Protein AF-A0A947T0S6-F1 (afdb_monomer_lite)

Structure (mmCIF, N/CA/C/O backbone):
data_AF-A0A947T0S6-F1
#
_entry.id   AF-A0A947T0S6-F1
#
loop_
_atom_site.group_PDB
_atom_site.id
_atom_site.type_symbol
_atom_site.label_atom_id
_atom_site.label_alt_id
_atom_site.label_comp_id
_atom_site.label_asym_id
_atom_site.label_entity_id
_atom_site.label_seq_id
_atom_site.pdbx_PDB_ins_code
_atom_site.Cartn_x
_atom_site.Cartn_y
_atom_site.Cartn_z
_atom_site.occupancy
_atom_site.B_iso_or_equiv
_atom_site.auth_seq_id
_atom_site.auth_comp_id
_atom_site.auth_asym_id
_atom_site.auth_atom_id
_atom_site.pdbx_PDB_model_num
ATOM 1 N N . MET A 1 1 ? -12.188 -9.177 9.835 1.00 79.56 1 MET A N 1
ATOM 2 C CA . MET A 1 1 ? -10.791 -9.510 10.180 1.00 79.56 1 MET A CA 1
ATOM 3 C C . MET A 1 1 ? -10.116 -10.414 9.158 1.00 79.56 1 MET A C 1
ATOM 5 O O . MET A 1 1 ? -9.140 -9.950 8.593 1.00 79.56 1 MET A O 1
ATOM 9 N N . ALA A 1 2 ? -10.630 -11.613 8.839 1.00 81.81 2 ALA A N 1
ATOM 10 C CA . ALA A 1 2 ? -10.005 -12.510 7.844 1.00 81.81 2 ALA A CA 1
ATOM 11 C C . ALA A 1 2 ? -9.640 -11.810 6.515 1.00 81.81 2 ALA A C 1
ATOM 13 O O . ALA A 1 2 ? -8.471 -11.749 6.166 1.00 81.81 2 ALA A O 1
ATOM 14 N N . GLY A 1 3 ? -10.596 -11.125 5.874 1.00 88.81 3 GLY A N 1
ATOM 15 C CA . GLY A 1 3 ? -10.319 -10.416 4.616 1.00 88.81 3 GLY A CA 1
ATOM 16 C C . GLY A 1 3 ? -9.342 -9.233 4.715 1.00 88.81 3 GLY A C 1
ATOM 17 O O . GLY A 1 3 ? -8.779 -8.840 3.703 1.00 88.81 3 GLY A O 1
ATOM 18 N N . LEU A 1 4 ? -9.123 -8.662 5.907 1.00 88.75 4 LEU A N 1
ATOM 19 C CA . LEU A 1 4 ? -8.122 -7.603 6.098 1.00 88.75 4 LEU A CA 1
ATOM 20 C C . LEU A 1 4 ? -6.714 -8.206 6.133 1.00 88.75 4 LEU A C 1
ATOM 22 O O . LEU A 1 4 ? -5.811 -7.683 5.493 1.00 88.75 4 LEU A O 1
ATOM 26 N N . ARG A 1 5 ? -6.565 -9.339 6.832 1.00 90.44 5 ARG A N 1
ATOM 27 C CA . ARG A 1 5 ? -5.320 -10.110 6.889 1.00 90.44 5 ARG A CA 1
ATOM 28 C C . ARG A 1 5 ? -4.927 -10.631 5.507 1.00 90.44 5 ARG A C 1
ATOM 30 O O . ARG A 1 5 ? -3.779 -10.447 5.111 1.00 90.44 5 ARG A O 1
ATOM 37 N N . ASP A 1 6 ? -5.880 -11.198 4.769 1.00 93.19 6 ASP A N 1
ATOM 38 C CA . ASP A 1 6 ? -5.643 -11.694 3.408 1.00 93.19 6 ASP A CA 1
ATOM 39 C C . ASP A 1 6 ? -5.162 -10.557 2.492 1.00 93.19 6 ASP A C 1
ATOM 41 O O . ASP A 1 6 ? -4.100 -10.660 1.889 1.00 93.19 6 ASP A O 1
ATOM 45 N N . ALA A 1 7 ? -5.850 -9.408 2.496 1.00 90.81 7 ALA A N 1
ATOM 46 C CA . ALA A 1 7 ? -5.456 -8.262 1.676 1.00 90.81 7 ALA A CA 1
ATOM 47 C C . ALA A 1 7 ? -4.070 -7.691 2.036 1.00 90.81 7 ALA A C 1
ATOM 49 O O . ALA A 1 7 ? -3.332 -7.259 1.152 1.00 90.81 7 ALA A O 1
ATOM 50 N N . THR A 1 8 ? -3.690 -7.683 3.320 1.00 90.38 8 THR A N 1
ATOM 51 C CA . THR A 1 8 ? -2.333 -7.267 3.720 1.00 90.38 8 THR A CA 1
ATOM 52 C C . THR A 1 8 ? -1.257 -8.259 3.284 1.00 90.38 8 THR A C 1
ATOM 54 O O . THR A 1 8 ? -0.151 -7.838 2.947 1.00 90.38 8 THR A O 1
ATOM 57 N N . ALA A 1 9 ? -1.574 -9.557 3.259 1.00 91.81 9 ALA A N 1
ATOM 58 C CA . ALA A 1 9 ? -0.662 -10.591 2.781 1.00 91.81 9 ALA A CA 1
ATOM 59 C C . ALA A 1 9 ? -0.494 -10.530 1.255 1.00 91.81 9 ALA A C 1
ATOM 61 O O . ALA A 1 9 ? 0.634 -10.593 0.769 1.00 91.81 9 ALA A O 1
ATOM 62 N N . ASP A 1 10 ? -1.588 -10.326 0.516 1.00 92.75 10 ASP A N 1
ATOM 63 C CA . ASP A 1 10 ? -1.565 -10.153 -0.940 1.00 92.75 10 ASP A CA 1
ATOM 64 C C . ASP A 1 10 ? -0.721 -8.931 -1.341 1.00 92.75 10 ASP A C 1
ATOM 66 O O . ASP A 1 10 ? 0.133 -9.024 -2.222 1.00 92.75 10 ASP A O 1
ATOM 70 N N . LEU A 1 11 ? -0.869 -7.804 -0.629 1.00 91.94 11 LEU A N 1
ATOM 71 C CA . LEU A 1 11 ? -0.026 -6.623 -0.841 1.00 91.94 11 LEU A CA 1
ATOM 72 C C . LEU A 1 11 ? 1.463 -6.922 -0.607 1.00 91.94 11 LEU A C 1
ATOM 74 O O . LEU A 1 11 ? 2.302 -6.483 -1.393 1.00 91.94 11 LEU A O 1
ATOM 78 N N . ALA A 1 12 ? 1.802 -7.649 0.462 1.00 91.50 12 ALA A N 1
ATOM 79 C CA . ALA A 1 12 ? 3.188 -8.021 0.741 1.00 91.50 12 ALA A CA 1
ATOM 80 C C . ALA A 1 12 ? 3.775 -8.881 -0.391 1.00 91.50 12 ALA A C 1
ATOM 82 O O . ALA A 1 12 ? 4.850 -8.566 -0.897 1.00 91.50 12 ALA A O 1
ATOM 83 N N . ALA A 1 13 ? 3.030 -9.889 -0.853 1.00 93.31 13 ALA A N 1
ATOM 84 C CA . ALA A 1 13 ? 3.445 -10.737 -1.968 1.00 93.31 13 ALA A CA 1
ATOM 85 C C . ALA A 1 13 ? 3.652 -9.934 -3.264 1.00 93.31 13 ALA A C 1
ATOM 87 O O . ALA A 1 13 ? 4.639 -10.135 -3.968 1.00 93.31 13 ALA A O 1
ATOM 88 N N . SER A 1 14 ? 2.773 -8.978 -3.564 1.00 92.19 14 SER A N 1
ATOM 89 C CA . SER A 1 14 ? 2.907 -8.137 -4.758 1.00 92.19 14 SER A CA 1
ATOM 90 C C . SER A 1 14 ? 4.072 -7.143 -4.686 1.00 92.19 14 SER A C 1
ATOM 92 O O . SER A 1 14 ? 4.661 -6.817 -5.720 1.00 92.19 14 SER A O 1
ATOM 94 N N . LEU A 1 15 ? 4.441 -6.670 -3.489 1.00 90.56 15 LEU A N 1
ATOM 95 C CA . LEU A 1 15 ? 5.654 -5.867 -3.291 1.00 90.56 15 LEU A CA 1
ATOM 96 C C . LEU A 1 15 ? 6.922 -6.692 -3.541 1.00 90.56 15 LEU A C 1
ATOM 98 O O . LEU A 1 15 ? 7.843 -6.173 -4.177 1.00 90.56 15 LEU A O 1
ATOM 102 N N . ASP A 1 16 ? 6.949 -7.948 -3.091 1.00 91.75 16 ASP A N 1
ATOM 103 C CA . ASP A 1 16 ? 8.059 -8.882 -3.317 1.00 91.75 16 ASP A CA 1
ATOM 104 C C . ASP A 1 16 ? 8.180 -9.271 -4.798 1.00 91.75 16 ASP A C 1
ATOM 106 O O . ASP A 1 16 ? 9.268 -9.181 -5.371 1.00 91.75 16 ASP A O 1
ATOM 110 N N . ASP A 1 17 ? 7.061 -9.606 -5.448 1.00 91.00 17 ASP A N 1
ATOM 111 C CA . ASP A 1 17 ? 7.002 -9.907 -6.884 1.00 91.00 17 ASP A CA 1
ATOM 112 C C . ASP A 1 17 ? 7.534 -8.737 -7.729 1.00 91.00 17 ASP A C 1
ATOM 114 O O . ASP A 1 17 ? 8.267 -8.932 -8.703 1.00 91.00 17 ASP A O 1
ATOM 118 N N . LEU A 1 18 ? 7.158 -7.500 -7.377 1.00 88.50 18 LEU A N 1
ATOM 119 C CA . LEU A 1 18 ? 7.655 -6.312 -8.067 1.00 88.50 18 LEU A CA 1
ATOM 120 C C . LEU A 1 18 ? 9.152 -6.097 -7.801 1.00 88.50 18 LEU A C 1
ATOM 122 O O . LEU A 1 18 ? 9.889 -5.771 -8.731 1.00 88.50 18 LEU A O 1
ATOM 126 N N . ALA A 1 19 ? 9.624 -6.316 -6.573 1.00 89.19 19 ALA A N 1
ATOM 127 C CA . ALA A 1 19 ? 11.044 -6.219 -6.245 1.00 89.19 19 ALA A CA 1
ATOM 128 C C . ALA A 1 19 ? 11.885 -7.241 -7.031 1.00 89.19 19 ALA A C 1
ATOM 130 O O . ALA A 1 19 ? 12.944 -6.897 -7.557 1.00 89.19 19 ALA A O 1
ATOM 131 N N . GLU A 1 20 ? 11.412 -8.482 -7.161 1.00 90.44 20 GLU A N 1
ATOM 132 C CA . GLU A 1 20 ? 12.056 -9.499 -7.998 1.00 90.44 20 GLU A CA 1
ATOM 133 C C . GLU A 1 20 ? 12.070 -9.082 -9.473 1.00 90.44 20 GLU A C 1
ATOM 135 O O . GLU A 1 20 ? 13.117 -9.141 -10.123 1.00 90.44 20 GLU A O 1
ATOM 140 N N . ALA A 1 21 ? 10.944 -8.581 -9.991 1.00 88.88 21 ALA A N 1
ATOM 141 C CA . ALA A 1 21 ? 10.860 -8.105 -11.367 1.00 88.88 21 ALA A CA 1
ATOM 142 C C . ALA A 1 21 ? 11.863 -6.969 -11.638 1.00 88.88 21 ALA A C 1
ATOM 144 O O . ALA A 1 21 ? 12.563 -7.010 -12.651 1.00 88.88 21 ALA A O 1
ATOM 145 N N . VAL A 1 22 ? 11.988 -6.005 -10.718 1.00 88.00 22 VAL A N 1
ATOM 146 C CA . VAL A 1 22 ? 12.967 -4.907 -10.801 1.00 88.00 22 VAL A CA 1
ATOM 147 C C . VAL A 1 22 ? 14.399 -5.441 -10.840 1.00 88.00 22 VAL A C 1
ATOM 149 O O . VAL A 1 22 ? 15.153 -5.052 -11.727 1.00 88.00 22 VAL A O 1
ATOM 152 N N . ARG A 1 23 ? 14.767 -6.371 -9.948 1.00 87.94 23 ARG A N 1
ATOM 153 C CA . ARG A 1 23 ? 16.120 -6.963 -9.914 1.00 87.94 23 ARG A CA 1
ATOM 154 C C . ARG A 1 23 ? 16.437 -7.822 -11.139 1.00 87.94 23 ARG A C 1
ATOM 156 O O . ARG A 1 23 ? 17.595 -7.962 -11.519 1.00 87.94 23 ARG A O 1
ATOM 163 N N . SER A 1 24 ? 15.418 -8.414 -11.758 1.00 85.62 24 SER A N 1
ATOM 164 C CA . SER A 1 24 ? 15.575 -9.213 -12.979 1.00 85.62 24 SER A CA 1
ATOM 165 C C . SER A 1 24 ? 15.725 -8.367 -14.251 1.00 85.62 24 SER A C 1
ATOM 167 O O . SER A 1 24 ? 16.151 -8.882 -15.287 1.00 85.62 24 SER A O 1
ATOM 169 N N . ALA A 1 25 ? 15.375 -7.078 -14.194 1.00 83.88 25 ALA A N 1
ATOM 170 C CA . ALA A 1 25 ? 15.396 -6.196 -15.350 1.00 83.88 25 ALA A CA 1
ATOM 171 C C . ALA A 1 25 ? 16.827 -5.747 -15.681 1.00 83.88 25 ALA A C 1
ATOM 173 O O . ALA A 1 25 ? 17.535 -5.180 -14.853 1.00 83.88 25 ALA A O 1
ATOM 174 N N . SER A 1 26 ? 17.251 -5.939 -16.932 1.00 74.50 26 SER A N 1
ATOM 175 C CA . SER A 1 26 ? 18.562 -5.469 -17.404 1.00 74.50 26 SER A CA 1
ATOM 176 C C . SER A 1 26 ? 18.589 -3.971 -17.728 1.00 74.50 26 SER A C 1
ATOM 178 O O . SER A 1 26 ? 19.651 -3.352 -17.756 1.00 74.50 26 SER A O 1
ATOM 180 N N . SER A 1 27 ? 17.426 -3.390 -18.019 1.00 72.44 27 SER A N 1
ATOM 181 C CA . SER A 1 27 ? 17.233 -1.973 -18.320 1.00 72.44 27 SER A CA 1
ATOM 182 C C . SER A 1 27 ? 15.762 -1.614 -18.166 1.00 72.44 27 SER A C 1
ATOM 184 O O . SER A 1 27 ? 14.901 -2.476 -18.305 1.00 72.44 27 SER A O 1
ATOM 186 N N . PHE A 1 28 ? 15.481 -0.330 -17.980 1.00 72.88 28 PHE A N 1
ATOM 187 C CA . PHE A 1 28 ? 14.157 0.222 -18.234 1.00 72.88 28 PHE A CA 1
ATOM 188 C C . PHE A 1 28 ? 14.281 1.114 -19.467 1.00 72.88 28 PHE A C 1
ATOM 190 O O . PHE A 1 28 ? 15.187 1.947 -19.533 1.00 72.88 28 PHE A O 1
ATOM 197 N N . GLY A 1 29 ? 13.438 0.896 -20.480 1.00 64.19 29 GLY A N 1
ATOM 198 C CA . GLY A 1 29 ? 13.361 1.799 -21.632 1.00 64.19 29 GLY A CA 1
ATOM 199 C C . GLY A 1 29 ? 12.910 3.214 -21.234 1.00 64.19 29 GLY A C 1
ATOM 200 O O . GLY A 1 29 ? 12.668 3.500 -20.065 1.00 64.19 29 GLY A O 1
ATOM 201 N N . GLU A 1 30 ? 12.720 4.108 -22.213 1.00 63.91 30 GLU A N 1
ATOM 202 C CA . GLU A 1 30 ? 12.198 5.469 -21.953 1.00 63.91 30 GLU A CA 1
ATOM 203 C C . GLU A 1 30 ? 10.831 5.476 -21.248 1.00 63.91 30 GLU A C 1
ATOM 205 O O . GLU A 1 30 ? 10.469 6.461 -20.605 1.00 63.91 30 GLU A O 1
ATOM 210 N N . LEU A 1 31 ? 10.076 4.378 -21.363 1.00 61.28 31 LEU A N 1
ATOM 211 C CA . LEU A 1 31 ? 8.806 4.163 -20.689 1.00 61.28 31 LEU A CA 1
ATOM 212 C C . LEU A 1 31 ? 8.825 2.809 -19.992 1.00 61.28 31 LEU A C 1
ATOM 214 O O . LEU A 1 31 ? 9.004 1.772 -20.629 1.00 61.28 31 LEU A O 1
ATOM 218 N N . TRP A 1 32 ? 8.544 2.813 -18.694 1.00 66.12 32 TRP A N 1
ATOM 219 C CA . TRP A 1 32 ? 8.522 1.602 -17.880 1.00 66.12 32 TRP A CA 1
ATOM 220 C C . TRP A 1 32 ? 7.485 0.570 -18.346 1.00 66.12 32 TRP A C 1
ATOM 222 O O . TRP A 1 32 ? 7.690 -0.633 -18.225 1.00 66.12 32 TRP A O 1
ATOM 232 N N . ALA A 1 33 ? 6.409 1.051 -18.977 1.00 57.94 33 ALA A N 1
ATOM 233 C CA . ALA A 1 33 ? 5.376 0.236 -19.613 1.00 57.94 33 ALA A CA 1
ATOM 234 C C . ALA A 1 33 ? 5.890 -0.645 -20.771 1.00 57.94 33 ALA A C 1
ATOM 236 O O . ALA A 1 33 ? 5.174 -1.547 -21.201 1.00 57.94 33 ALA A O 1
ATOM 237 N N . ALA A 1 34 ? 7.099 -0.396 -21.289 1.00 57.38 34 ALA A N 1
ATOM 238 C CA . ALA A 1 34 ? 7.721 -1.244 -22.305 1.00 57.38 34 ALA A CA 1
ATOM 239 C C . ALA A 1 34 ? 8.291 -2.551 -21.720 1.00 57.38 34 ALA A C 1
ATOM 241 O O . ALA A 1 34 ? 8.414 -3.536 -22.447 1.00 57.38 34 ALA A O 1
ATOM 242 N N . GLU A 1 35 ? 8.573 -2.589 -20.412 1.00 71.38 35 GLU A N 1
ATOM 243 C CA . GLU A 1 35 ? 9.056 -3.778 -19.703 1.00 71.38 35 GLU A CA 1
ATOM 244 C C . GLU A 1 35 ? 7.865 -4.534 -19.108 1.00 71.38 35 GLU A C 1
ATOM 246 O O . GLU A 1 35 ? 7.538 -4.407 -17.925 1.00 71.38 35 GLU A O 1
ATOM 251 N N . ALA A 1 36 ? 7.184 -5.307 -19.961 1.00 72.62 36 ALA A N 1
ATOM 252 C CA . ALA A 1 36 ? 5.925 -5.972 -19.626 1.00 72.62 36 ALA A CA 1
ATOM 253 C C . ALA A 1 36 ? 5.925 -6.714 -18.268 1.00 72.62 36 ALA A C 1
ATOM 255 O O . ALA A 1 36 ? 4.944 -6.558 -17.540 1.00 72.62 36 ALA A O 1
ATOM 256 N N . PRO A 1 37 ? 6.984 -7.453 -17.862 1.00 79.19 37 PRO A N 1
ATOM 257 C CA . PRO A 1 37 ? 6.992 -8.121 -16.562 1.00 79.19 37 PRO A CA 1
ATOM 258 C C . PRO A 1 37 ? 6.928 -7.147 -15.381 1.00 79.19 37 PRO A C 1
ATOM 260 O O . PRO A 1 37 ? 6.220 -7.408 -14.418 1.00 79.19 37 PRO A O 1
ATOM 263 N N . VAL A 1 38 ? 7.626 -6.013 -15.447 1.00 82.56 38 VAL A N 1
ATOM 264 C CA . VAL A 1 38 ? 7.708 -5.059 -14.330 1.00 82.56 38 VAL A CA 1
ATOM 265 C C . VAL A 1 38 ? 6.446 -4.208 -14.256 1.00 82.56 38 VAL A C 1
ATOM 267 O O . VAL A 1 38 ? 5.895 -4.005 -13.175 1.00 82.56 38 VAL A O 1
ATOM 270 N N . ALA A 1 39 ? 5.938 -3.772 -15.411 1.00 82.06 39 ALA A N 1
ATOM 271 C CA . ALA A 1 39 ? 4.693 -3.018 -15.495 1.00 82.06 39 ALA A CA 1
ATOM 272 C C . ALA A 1 39 ? 3.486 -3.826 -14.982 1.00 82.06 39 ALA A C 1
ATOM 274 O O . ALA A 1 39 ? 2.645 -3.280 -14.270 1.00 82.06 39 ALA A O 1
ATOM 275 N N . ASP A 1 40 ? 3.417 -5.124 -15.295 1.00 86.75 40 ASP A N 1
ATOM 276 C CA . ASP A 1 40 ? 2.355 -6.010 -14.807 1.00 86.75 40 ASP A CA 1
ATOM 277 C C . ASP A 1 40 ? 2.398 -6.170 -13.278 1.00 86.75 40 ASP A C 1
ATOM 279 O O . ASP A 1 40 ? 1.382 -5.980 -12.604 1.00 86.75 40 ASP A O 1
ATOM 283 N N . ARG A 1 41 ? 3.585 -6.417 -12.698 1.00 90.75 41 ARG A N 1
ATOM 284 C CA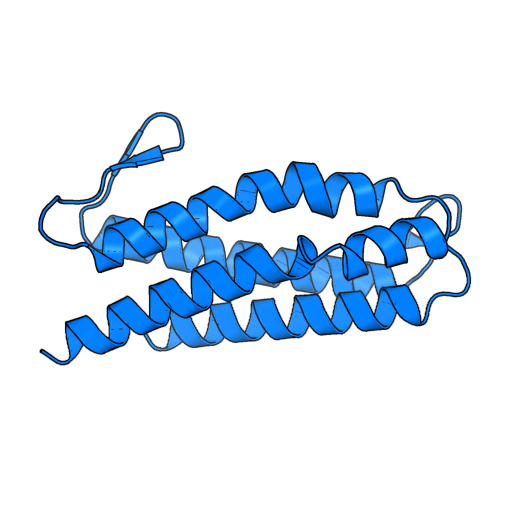 . ARG A 1 41 ? 3.731 -6.516 -11.232 1.00 90.75 41 ARG A CA 1
ATOM 285 C C . ARG A 1 41 ? 3.413 -5.208 -10.523 1.00 90.75 41 ARG A C 1
ATOM 287 O O . ARG A 1 41 ? 2.774 -5.223 -9.474 1.00 90.75 41 ARG A O 1
ATOM 294 N N . LEU A 1 42 ? 3.787 -4.077 -11.113 1.00 87.88 42 LEU A N 1
ATOM 295 C CA . LEU A 1 42 ? 3.440 -2.761 -10.592 1.00 87.88 42 LEU A CA 1
ATOM 296 C C . LEU A 1 42 ? 1.929 -2.527 -10.571 1.00 87.88 42 LEU A C 1
ATOM 298 O O . LEU A 1 42 ? 1.400 -2.093 -9.548 1.00 87.88 42 LEU A O 1
ATOM 302 N N . LEU A 1 43 ? 1.229 -2.833 -11.665 1.00 87.62 43 LEU A N 1
ATOM 303 C CA . LEU A 1 43 ? -0.227 -2.698 -11.729 1.00 87.62 43 LEU A CA 1
ATOM 304 C C . LEU A 1 43 ? -0.922 -3.616 -10.722 1.00 87.62 43 LEU A C 1
ATOM 306 O O . LEU A 1 43 ? -1.873 -3.189 -10.064 1.00 87.62 43 LEU A O 1
ATOM 310 N N . ARG A 1 44 ? -0.430 -4.849 -10.562 1.00 91.31 44 ARG A N 1
ATOM 311 C CA . ARG A 1 44 ? -0.935 -5.780 -9.550 1.00 91.31 44 ARG A CA 1
ATOM 312 C C . ARG A 1 44 ? -0.749 -5.229 -8.135 1.00 91.31 44 ARG A C 1
ATOM 314 O O . ARG A 1 44 ? -1.728 -5.124 -7.406 1.00 91.31 44 ARG A O 1
ATOM 321 N N . MET A 1 45 ? 0.456 -4.785 -7.780 1.00 91.81 45 MET A N 1
ATOM 322 C CA . MET A 1 45 ? 0.727 -4.181 -6.471 1.00 91.81 45 MET A CA 1
ATOM 323 C C . MET A 1 45 ? -0.160 -2.958 -6.206 1.00 91.81 45 MET A C 1
ATOM 325 O O . MET A 1 45 ? -0.718 -2.830 -5.118 1.00 91.81 45 MET A O 1
ATOM 329 N N . GLN A 1 46 ? -0.365 -2.086 -7.201 1.00 90.19 46 GLN A N 1
ATOM 330 C CA . GLN A 1 46 ? -1.271 -0.941 -7.064 1.00 90.19 46 GLN A CA 1
ATOM 331 C C . GLN A 1 46 ? -2.727 -1.364 -6.827 1.00 90.19 46 GLN A C 1
ATOM 333 O O . GLN A 1 46 ? -3.426 -0.730 -6.031 1.00 90.19 46 GLN A O 1
ATOM 338 N N . ALA A 1 47 ? -3.189 -2.423 -7.498 1.00 91.62 47 ALA A N 1
ATOM 339 C CA . ALA A 1 47 ? -4.526 -2.968 -7.295 1.00 91.62 47 ALA A CA 1
ATOM 340 C C . ALA A 1 47 ? -4.697 -3.533 -5.875 1.00 91.62 47 ALA A C 1
ATOM 342 O O . ALA A 1 47 ? -5.700 -3.229 -5.224 1.00 91.62 47 ALA A O 1
ATOM 343 N N . ASP A 1 48 ? -3.707 -4.272 -5.374 1.00 92.94 48 ASP A N 1
ATOM 344 C CA . ASP A 1 48 ? -3.734 -4.849 -4.026 1.00 92.94 48 ASP A CA 1
ATOM 345 C C . ASP A 1 48 ? -3.656 -3.764 -2.950 1.00 92.94 48 ASP A C 1
ATOM 347 O O . ASP A 1 48 ? -4.424 -3.789 -1.987 1.00 92.94 48 ASP A O 1
ATOM 351 N N . LEU A 1 49 ? -2.814 -2.745 -3.151 1.00 91.06 49 LEU A N 1
ATOM 352 C CA . LEU A 1 49 ? -2.723 -1.587 -2.263 1.00 91.06 49 LEU A CA 1
ATOM 353 C C . LEU A 1 49 ? -4.066 -0.858 -2.174 1.00 91.06 49 LEU A C 1
ATOM 355 O O . LEU A 1 49 ? -4.556 -0.584 -1.080 1.00 91.06 49 LEU A O 1
ATOM 359 N N . PHE A 1 50 ? -4.696 -0.585 -3.319 1.00 90.00 50 PHE A N 1
ATOM 360 C CA . PHE A 1 50 ? -6.015 0.039 -3.354 1.00 90.00 50 PHE A CA 1
ATOM 361 C C . PHE A 1 50 ? -7.077 -0.841 -2.678 1.00 90.00 50 PHE A C 1
ATOM 363 O O . PHE A 1 50 ? -7.892 -0.339 -1.899 1.00 90.00 50 PHE A O 1
ATOM 370 N N . GLY A 1 51 ? -7.061 -2.151 -2.936 1.00 90.94 51 GLY A N 1
ATOM 371 C CA . GLY A 1 51 ? -7.952 -3.122 -2.302 1.00 90.94 51 GLY A CA 1
ATOM 372 C C . GLY A 1 51 ? -7.824 -3.120 -0.777 1.00 90.94 51 GLY A C 1
ATOM 373 O O . GLY A 1 51 ? -8.825 -2.942 -0.074 1.00 90.94 51 GLY A O 1
ATOM 374 N N . ALA A 1 52 ? -6.595 -3.229 -0.269 1.00 91.25 52 ALA A N 1
ATOM 375 C CA . ALA A 1 52 ? -6.285 -3.176 1.155 1.00 91.25 52 ALA A CA 1
ATOM 376 C C . ALA A 1 52 ? -6.728 -1.843 1.775 1.00 91.25 52 ALA A C 1
ATOM 378 O O . ALA A 1 52 ? -7.478 -1.844 2.755 1.00 91.25 52 ALA A O 1
ATOM 379 N N . SER A 1 53 ? -6.375 -0.702 1.167 1.00 90.94 53 SER A N 1
ATOM 380 C CA . SER A 1 53 ? -6.790 0.626 1.637 1.00 90.94 53 SER A CA 1
ATOM 381 C C . SER A 1 53 ? -8.307 0.738 1.773 1.00 90.94 53 SER A C 1
ATOM 383 O O . SER A 1 53 ? -8.798 1.224 2.789 1.00 90.94 53 SER A O 1
ATOM 385 N N . ARG A 1 54 ? -9.077 0.238 0.802 1.00 92.19 54 ARG A N 1
ATOM 386 C CA . ARG A 1 54 ? -10.547 0.289 0.837 1.00 92.19 54 ARG A CA 1
ATOM 387 C C . ARG A 1 54 ? -11.154 -0.574 1.941 1.00 92.19 54 ARG A C 1
ATOM 389 O O . ARG A 1 54 ? -12.182 -0.193 2.507 1.00 92.19 54 ARG A O 1
ATOM 396 N N . LEU A 1 55 ? -10.554 -1.724 2.242 1.00 93.56 55 LEU A N 1
ATOM 397 C CA . LEU A 1 55 ? -10.981 -2.578 3.352 1.00 93.56 55 LEU A CA 1
ATOM 398 C C . LEU A 1 55 ? -10.686 -1.923 4.703 1.00 93.56 55 LEU A C 1
ATOM 400 O O . LEU A 1 55 ? -11.553 -1.930 5.577 1.00 93.56 55 LEU A O 1
ATOM 404 N N . ILE A 1 56 ? -9.518 -1.294 4.842 1.00 92.88 56 ILE A N 1
ATOM 405 C CA . ILE A 1 56 ? -9.130 -0.551 6.045 1.00 92.88 56 ILE A CA 1
ATOM 406 C C . ILE A 1 56 ? -10.068 0.635 6.283 1.00 92.88 56 ILE A C 1
ATOM 408 O O . ILE A 1 56 ? -10.637 0.752 7.364 1.00 92.88 56 ILE A O 1
ATOM 412 N N . GLU A 1 57 ? -10.302 1.474 5.266 1.00 93.62 57 GLU A N 1
ATOM 413 C CA . GLU A 1 57 ? -11.223 2.616 5.367 1.00 93.62 57 GLU A CA 1
ATOM 414 C C . GLU A 1 57 ? -12.621 2.188 5.822 1.00 93.62 57 GLU A C 1
ATOM 416 O O . GLU A 1 57 ? -13.271 2.883 6.602 1.00 93.62 57 GLU A O 1
ATOM 421 N N . ARG A 1 58 ? -13.113 1.060 5.298 1.00 93.88 58 ARG A N 1
ATOM 422 C CA . ARG A 1 58 ? -14.413 0.509 5.680 1.00 93.88 58 ARG A CA 1
ATOM 423 C C . ARG A 1 58 ? -14.403 0.063 7.135 1.00 93.88 58 ARG A C 1
ATOM 425 O O . ARG A 1 58 ? -15.294 0.454 7.876 1.00 93.88 58 ARG A O 1
ATOM 432 N N . TYR A 1 59 ? -13.388 -0.696 7.540 1.00 92.69 59 TYR A N 1
ATOM 433 C CA . TYR A 1 59 ? -13.263 -1.179 8.910 1.00 92.69 59 TYR A CA 1
ATOM 434 C C . TYR A 1 59 ? -13.190 -0.029 9.925 1.00 92.69 59 TYR A C 1
ATOM 436 O O . TYR A 1 59 ? -13.885 -0.055 10.940 1.00 92.69 59 TYR A O 1
ATOM 444 N N . LEU A 1 60 ? -12.412 1.016 9.622 1.00 92.88 60 LEU A N 1
ATOM 445 C CA . LEU A 1 60 ? -12.318 2.226 10.442 1.00 92.88 60 LEU A CA 1
ATOM 446 C C . LEU A 1 60 ? -13.686 2.910 10.591 1.00 92.88 60 LEU A C 1
ATOM 448 O O . LEU A 1 60 ? -14.099 3.206 11.711 1.00 92.88 60 LEU A O 1
ATOM 452 N N . LYS A 1 61 ? -14.428 3.096 9.491 1.00 93.38 61 LYS A N 1
ATOM 453 C CA . LYS A 1 61 ? -15.783 3.685 9.524 1.00 93.38 61 LYS A CA 1
ATOM 454 C C . LYS A 1 61 ? -16.768 2.847 10.328 1.00 93.38 61 LYS A C 1
ATOM 456 O O . LYS A 1 61 ? -17.494 3.398 11.150 1.00 93.38 61 LYS A O 1
ATOM 461 N N . ASP A 1 62 ? -16.784 1.536 10.103 1.00 92.25 62 ASP A N 1
ATOM 462 C CA . ASP A 1 62 ? -17.680 0.612 10.806 1.00 92.25 62 ASP A CA 1
ATOM 463 C C . ASP A 1 62 ? -17.377 0.582 12.316 1.00 92.25 62 ASP A C 1
ATOM 465 O O . ASP A 1 62 ? -18.275 0.370 13.127 1.00 92.25 62 ASP A O 1
ATOM 469 N N . SER A 1 63 ? -16.132 0.886 12.694 1.00 90.38 63 SER A N 1
ATOM 470 C CA . SER A 1 63 ? -15.684 1.026 14.084 1.00 90.38 63 SER A CA 1
ATOM 471 C C . SER A 1 63 ? -15.901 2.431 14.672 1.00 90.38 63 SER A C 1
ATOM 473 O O . SER A 1 63 ? -15.444 2.719 15.776 1.00 90.38 63 SER A O 1
ATOM 475 N N . GLY A 1 64 ? -16.586 3.326 13.951 1.00 91.62 64 GLY A N 1
ATOM 476 C CA . GLY A 1 64 ? -16.922 4.674 14.416 1.00 91.62 64 GLY A CA 1
ATOM 477 C C . GLY A 1 64 ? -15.838 5.734 14.202 1.00 91.62 64 GLY A C 1
ATOM 478 O O .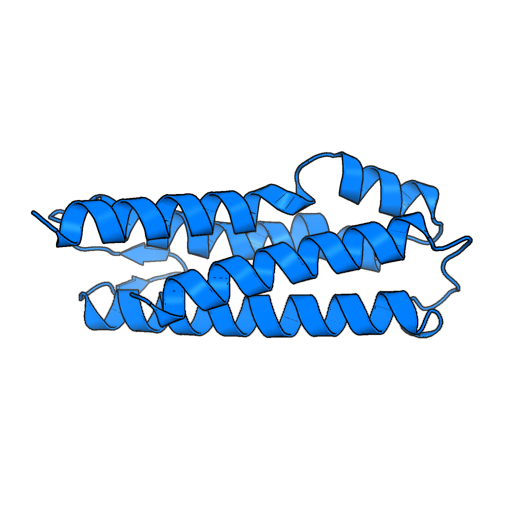 GLY A 1 64 ? -16.004 6.860 14.670 1.00 91.62 64 GLY A O 1
ATOM 479 N N . ALA A 1 65 ? -14.749 5.419 13.494 1.00 93.00 65 ALA A N 1
ATOM 480 C CA . ALA A 1 65 ? -13.745 6.415 13.132 1.00 93.00 65 ALA A CA 1
ATOM 481 C C . ALA A 1 65 ? -14.260 7.358 12.030 1.00 93.00 65 ALA A C 1
ATOM 483 O O . ALA A 1 65 ? -15.065 6.982 11.173 1.00 93.00 65 ALA A O 1
ATOM 484 N N . THR A 1 66 ? -13.758 8.593 12.018 1.00 93.56 66 THR A N 1
ATOM 485 C CA . THR A 1 66 ? -14.128 9.617 11.026 1.00 93.56 66 THR A CA 1
ATOM 486 C C . THR A 1 66 ? -12.897 10.190 10.338 1.00 93.56 66 THR A C 1
ATOM 488 O O . THR A 1 66 ? -11.837 10.282 10.940 1.00 93.56 66 THR A O 1
ATOM 491 N N . LEU A 1 67 ? -13.013 10.581 9.068 1.00 91.81 67 LEU A N 1
ATOM 492 C CA . LEU A 1 67 ? -11.901 11.157 8.308 1.00 91.81 67 LEU A CA 1
ATOM 493 C C . LEU A 1 67 ? -12.057 12.680 8.235 1.00 91.81 67 LEU A C 1
ATOM 495 O O . LEU A 1 67 ? -13.027 13.166 7.654 1.00 91.81 67 LEU A O 1
ATOM 499 N N . THR A 1 68 ? -11.099 13.427 8.789 1.00 91.19 68 THR A N 1
ATOM 500 C CA . THR A 1 68 ? -11.100 14.900 8.783 1.00 91.19 68 THR A CA 1
ATOM 501 C C . THR A 1 68 ? -9.754 15.416 8.293 1.00 91.19 68 THR A C 1
ATOM 503 O O . THR A 1 68 ? -8.720 15.090 8.861 1.00 91.19 68 THR A O 1
ATOM 506 N N . GLY A 1 69 ? -9.747 16.210 7.218 1.00 86.56 69 GLY A N 1
ATOM 507 C CA . GLY A 1 69 ? -8.506 16.785 6.679 1.00 86.56 69 GLY A CA 1
ATOM 508 C C . GLY A 1 69 ? -7.477 15.753 6.197 1.00 86.56 69 GLY A C 1
ATOM 509 O O . GLY A 1 69 ? -6.294 16.062 6.161 1.00 86.56 69 GLY A O 1
ATOM 510 N N . GLY A 1 70 ? -7.914 14.536 5.851 1.00 82.81 70 GLY A N 1
ATOM 511 C CA . GLY A 1 70 ? -7.027 13.436 5.455 1.00 82.81 70 GLY A CA 1
ATOM 512 C C . GLY A 1 70 ? -6.475 12.603 6.616 1.00 82.81 70 GLY A C 1
ATOM 513 O O . GLY A 1 70 ? -5.742 11.659 6.353 1.00 82.81 70 GLY A O 1
ATOM 514 N N . VAL A 1 71 ? -6.859 12.909 7.860 1.00 87.88 71 VAL A N 1
ATOM 515 C CA . VAL A 1 71 ? -6.423 12.191 9.067 1.00 87.88 71 VAL A CA 1
ATOM 516 C C . VAL A 1 71 ? -7.607 11.478 9.710 1.00 87.88 71 VAL A C 1
ATOM 518 O O . VAL A 1 71 ? -8.689 12.062 9.875 1.00 87.88 71 VAL A O 1
ATOM 521 N N . TRP A 1 72 ? -7.413 10.218 10.083 1.00 92.50 72 TRP A N 1
ATOM 522 C CA . TRP A 1 72 ? -8.426 9.435 10.782 1.00 92.50 72 TRP A CA 1
ATOM 523 C C . TRP A 1 72 ? -8.516 9.839 12.252 1.00 92.50 72 TRP A C 1
ATOM 525 O O . TRP A 1 72 ? -7.555 9.780 13.008 1.00 92.50 72 TRP A O 1
ATOM 535 N N . GLN A 1 73 ? -9.714 10.221 12.669 1.00 93.31 73 GLN A N 1
ATOM 536 C CA . GLN A 1 73 ? -10.082 10.420 14.062 1.00 93.31 73 GLN A CA 1
ATOM 537 C C . GLN A 1 73 ? -10.708 9.122 14.559 1.00 93.31 73 GLN A C 1
ATOM 539 O O . GLN A 1 73 ? -11.825 8.775 14.164 1.00 93.31 73 GLN A O 1
ATOM 544 N N . VAL A 1 74 ? -9.969 8.387 15.383 1.00 91.50 74 VAL A N 1
ATOM 545 C CA . VAL A 1 74 ? -10.418 7.131 15.989 1.00 91.50 74 VAL A CA 1
ATOM 546 C C . VAL A 1 74 ? -10.948 7.377 17.406 1.00 91.50 74 VAL A C 1
ATOM 548 O O . VAL A 1 74 ? -10.493 8.308 18.067 1.00 91.50 74 VAL A O 1
ATOM 551 N N . PRO A 1 75 ? -11.898 6.568 17.901 1.00 86.19 75 PRO A N 1
ATOM 552 C CA . PRO A 1 75 ? -12.304 6.629 19.301 1.00 86.19 75 PRO A CA 1
ATOM 553 C C . PRO A 1 75 ? -11.126 6.323 20.240 1.00 86.19 75 PRO A C 1
ATOM 555 O O . PRO A 1 75 ? -10.441 5.315 20.060 1.00 86.19 75 PRO A O 1
ATOM 558 N N . ASP A 1 76 ? -10.938 7.139 21.284 1.00 77.44 76 ASP A N 1
ATOM 559 C CA . ASP A 1 76 ? -9.827 7.012 22.252 1.00 77.44 76 ASP A CA 1
ATOM 560 C C . ASP A 1 76 ? -9.766 5.644 22.957 1.00 77.44 76 ASP A C 1
ATOM 562 O O . ASP A 1 76 ? -8.739 5.250 23.506 1.00 77.44 76 ASP A O 1
ATOM 566 N N . SER A 1 77 ? -10.870 4.897 22.948 1.00 72.38 77 SER A N 1
ATOM 567 C CA . SER A 1 77 ? -11.003 3.600 23.604 1.00 72.38 77 SER A CA 1
ATOM 568 C C . SER A 1 77 ? -10.381 2.425 22.840 1.00 72.38 77 SER A C 1
ATOM 570 O O . SER A 1 77 ? -10.553 1.294 23.283 1.00 72.38 77 SER A O 1
ATOM 572 N N . SER A 1 78 ? -9.704 2.635 21.701 1.00 78.81 78 SER A N 1
ATOM 573 C CA . SER A 1 78 ? -9.121 1.529 20.924 1.00 78.81 78 SER A CA 1
ATOM 574 C C . SER A 1 78 ? -7.742 1.855 20.324 1.00 78.81 78 SER A C 1
ATOM 576 O O . SER A 1 78 ? -7.634 2.299 19.176 1.00 78.81 78 SER A O 1
ATOM 578 N N . PRO A 1 79 ? -6.653 1.581 21.069 1.00 82.19 79 PRO A N 1
ATOM 579 C CA . PRO A 1 79 ? -5.284 1.683 20.558 1.00 82.19 79 PRO A CA 1
ATOM 580 C C . PRO A 1 79 ? -5.012 0.876 19.268 1.00 82.19 79 PRO A C 1
ATOM 582 O O . PRO A 1 79 ? -4.313 1.395 18.395 1.00 82.19 79 PRO A O 1
ATOM 585 N N . PRO A 1 80 ? -5.573 -0.338 19.068 1.00 87.75 80 PRO A N 1
ATOM 586 C CA . PRO A 1 80 ? -5.406 -1.072 17.809 1.00 87.75 80 PRO A CA 1
ATOM 587 C C . PRO A 1 80 ? -5.994 -0.354 16.585 1.00 87.75 80 PRO A C 1
ATOM 589 O O . PRO A 1 80 ? -5.394 -0.374 15.510 1.00 87.75 80 PRO A O 1
ATOM 592 N N . LEU A 1 81 ? -7.133 0.338 16.734 1.00 89.06 81 LEU A N 1
ATOM 593 C CA . LEU A 1 81 ? -7.703 1.148 15.650 1.00 89.06 81 LEU A CA 1
ATOM 594 C C . LEU A 1 81 ? -6.812 2.346 15.307 1.00 89.06 81 LEU A C 1
ATOM 596 O O . LEU A 1 81 ? -6.667 2.673 14.129 1.00 89.06 81 LEU A O 1
ATOM 600 N N . ALA A 1 82 ? -6.180 2.964 16.310 1.00 90.94 82 ALA A N 1
ATOM 601 C CA . ALA A 1 82 ? -5.214 4.041 16.094 1.00 90.94 82 ALA A CA 1
ATOM 602 C C . ALA A 1 82 ? -3.992 3.562 15.293 1.00 90.94 82 ALA A C 1
ATOM 604 O O . ALA A 1 82 ? -3.549 4.247 14.371 1.00 90.94 82 ALA A O 1
ATOM 605 N N . ALA A 1 83 ? -3.481 2.363 15.594 1.00 91.38 83 ALA A N 1
ATOM 606 C CA . ALA A 1 83 ? -2.380 1.764 14.842 1.00 91.38 83 ALA A CA 1
ATOM 607 C C . ALA A 1 83 ? -2.767 1.489 13.378 1.00 91.38 83 ALA A C 1
ATOM 609 O O . ALA A 1 83 ? -1.989 1.783 12.471 1.00 91.38 83 ALA A O 1
ATOM 610 N N . LEU A 1 84 ? -3.983 0.983 13.133 1.00 92.31 84 LEU A N 1
ATOM 611 C CA . LEU A 1 84 ? -4.476 0.739 11.775 1.00 92.31 84 LEU A CA 1
ATOM 612 C C . LEU A 1 84 ? -4.642 2.037 10.974 1.00 92.31 84 LEU A C 1
ATOM 614 O O . LEU A 1 84 ? -4.262 2.088 9.805 1.00 92.31 84 LEU A O 1
ATOM 618 N N . ALA A 1 85 ? -5.178 3.084 11.602 1.00 92.44 85 ALA A N 1
ATOM 619 C CA . ALA A 1 85 ? -5.287 4.412 11.008 1.00 92.44 85 ALA A CA 1
ATOM 620 C C . ALA A 1 85 ? -3.913 4.969 10.602 1.00 92.44 85 ALA A C 1
ATOM 622 O O . ALA A 1 85 ? -3.726 5.348 9.447 1.00 92.44 85 ALA A O 1
ATOM 623 N N . ALA A 1 86 ? -2.932 4.934 11.507 1.00 90.94 86 ALA A N 1
ATOM 624 C CA . ALA A 1 86 ? -1.576 5.403 11.224 1.00 90.94 86 ALA A CA 1
ATOM 625 C C . ALA A 1 86 ? -0.896 4.595 10.102 1.00 90.94 86 ALA A C 1
ATOM 627 O O . ALA A 1 86 ? -0.242 5.161 9.223 1.00 90.94 86 ALA A O 1
ATOM 628 N N . ALA A 1 87 ? -1.080 3.271 10.089 1.00 91.25 87 ALA A N 1
ATOM 629 C CA . ALA A 1 87 ? -0.553 2.420 9.028 1.00 91.25 87 ALA A CA 1
ATOM 630 C C . ALA A 1 87 ? -1.194 2.743 7.666 1.00 91.25 87 ALA A C 1
ATOM 632 O O . ALA A 1 87 ? -0.489 2.812 6.659 1.00 91.25 87 ALA A O 1
ATOM 633 N N . TRP A 1 88 ? -2.500 3.024 7.620 1.00 91.06 88 TRP A N 1
ATOM 634 C CA . TRP A 1 88 ? -3.168 3.487 6.400 1.00 91.06 88 TRP A CA 1
ATOM 635 C C . TRP A 1 88 ? -2.634 4.841 5.920 1.00 91.06 88 TRP A C 1
ATOM 637 O O . TRP A 1 88 ? -2.393 5.016 4.729 1.00 91.06 88 TRP A O 1
ATOM 647 N N . GLU A 1 89 ? -2.394 5.783 6.830 1.00 90.12 89 GLU A N 1
ATOM 648 C CA . GLU A 1 89 ? -1.855 7.105 6.488 1.00 90.12 89 GLU A CA 1
ATOM 649 C C . GLU A 1 89 ? -0.445 7.015 5.878 1.00 90.12 89 GLU A C 1
ATOM 651 O O . GLU A 1 89 ? -0.106 7.808 4.999 1.00 90.12 89 GLU A O 1
ATOM 656 N N . SER A 1 90 ? 0.345 5.997 6.248 1.00 87.81 90 SER A N 1
ATOM 657 C CA . SER A 1 90 ? 1.677 5.742 5.672 1.00 87.81 90 SER A CA 1
ATOM 658 C C . SER A 1 90 ? 1.666 5.338 4.188 1.00 87.81 90 SER A C 1
ATOM 660 O O . SER A 1 90 ? 2.684 5.459 3.502 1.00 87.81 90 SER A O 1
ATOM 662 N N . VAL A 1 91 ? 0.510 4.921 3.656 1.00 86.06 91 VAL A N 1
ATOM 663 C CA . VAL A 1 91 ? 0.354 4.568 2.236 1.00 86.06 91 VAL A CA 1
ATOM 664 C C . VAL A 1 91 ? 0.578 5.780 1.332 1.00 86.06 91 VAL A C 1
ATOM 666 O O . VAL A 1 91 ? 1.135 5.643 0.244 1.00 86.06 91 VAL A O 1
ATOM 669 N N . ILE A 1 92 ? 0.169 6.974 1.770 1.00 84.06 92 ILE A N 1
ATOM 670 C CA . ILE A 1 92 ? 0.302 8.198 0.973 1.00 84.06 92 ILE A CA 1
ATOM 671 C C . ILE A 1 92 ? 1.788 8.544 0.753 1.00 84.06 92 ILE A C 1
ATOM 673 O O . ILE A 1 92 ? 2.191 8.623 -0.410 1.00 84.06 92 ILE A O 1
ATOM 677 N N . PRO A 1 93 ? 2.628 8.688 1.801 1.00 86.19 93 PRO A N 1
ATOM 678 C CA . PRO A 1 93 ? 4.070 8.854 1.635 1.00 86.19 93 PRO A CA 1
ATOM 679 C C . PRO A 1 93 ? 4.695 7.785 0.742 1.00 86.19 93 PRO A C 1
ATOM 681 O O . PRO A 1 93 ? 5.451 8.127 -0.156 1.00 86.19 93 PRO A O 1
ATOM 684 N N . PHE A 1 94 ? 4.326 6.510 0.888 1.00 87.69 94 PHE A N 1
ATOM 685 C CA . PHE A 1 94 ? 4.843 5.455 0.012 1.00 87.69 94 PHE A CA 1
ATOM 686 C C . PHE A 1 94 ? 4.544 5.710 -1.475 1.00 87.69 94 PHE A C 1
ATOM 688 O O . PHE A 1 94 ? 5.433 5.593 -2.322 1.00 87.69 94 PHE A O 1
ATOM 695 N N . GLN A 1 95 ? 3.318 6.119 -1.813 1.00 83.81 95 GLN A N 1
ATOM 696 C CA . GLN A 1 95 ? 2.955 6.418 -3.201 1.00 83.81 95 GLN A CA 1
ATOM 697 C C . GLN A 1 95 ? 3.762 7.589 -3.783 1.00 83.81 95 GLN A C 1
ATOM 699 O O . GLN A 1 95 ? 4.183 7.531 -4.939 1.00 83.81 95 GLN A O 1
ATOM 704 N N . PHE A 1 96 ? 4.004 8.642 -3.003 1.00 84.25 96 PHE A N 1
ATOM 705 C CA . PHE A 1 96 ? 4.687 9.840 -3.500 1.00 84.25 96 PHE A CA 1
ATOM 706 C C . PHE A 1 96 ? 6.212 9.762 -3.412 1.00 84.25 96 PHE A C 1
ATOM 708 O O . PHE A 1 96 ? 6.899 10.199 -4.332 1.00 84.25 96 PHE A O 1
ATOM 715 N N . GLU A 1 97 ? 6.738 9.211 -2.325 1.00 88.12 97 GLU A N 1
ATOM 716 C CA . GLU A 1 97 ? 8.161 9.234 -1.980 1.00 88.12 97 GLU A CA 1
ATOM 717 C C . GLU A 1 97 ? 8.888 7.951 -2.383 1.00 88.12 97 GLU A C 1
ATOM 719 O O . GLU A 1 97 ? 10.110 7.952 -2.478 1.00 88.12 97 GLU A O 1
ATOM 724 N N . THR A 1 98 ? 8.166 6.856 -2.643 1.00 87.50 98 THR A N 1
ATOM 725 C CA . THR A 1 98 ? 8.770 5.582 -3.061 1.00 87.50 98 THR A CA 1
ATOM 726 C C . THR A 1 98 ? 8.326 5.176 -4.464 1.00 87.50 98 THR A C 1
ATOM 728 O O . THR A 1 98 ? 9.172 5.011 -5.344 1.00 87.50 98 THR A O 1
ATOM 731 N N . LEU A 1 99 ? 7.016 5.084 -4.726 1.00 84.50 99 LEU A N 1
ATOM 732 C CA . LEU A 1 99 ? 6.525 4.694 -6.056 1.00 84.50 99 LEU A CA 1
ATOM 733 C C . LEU A 1 99 ? 6.810 5.757 -7.118 1.00 84.50 99 LEU A C 1
ATOM 735 O O . LEU A 1 99 ? 7.223 5.409 -8.219 1.00 84.50 99 LEU A O 1
ATOM 739 N N . GLY A 1 100 ? 6.618 7.039 -6.800 1.00 83.50 100 GLY A N 1
ATOM 740 C CA . GLY A 1 100 ? 6.910 8.148 -7.713 1.00 83.50 100 GLY A CA 1
ATOM 741 C C . GLY A 1 100 ? 8.350 8.128 -8.250 1.00 83.50 100 GLY A C 1
ATOM 742 O O . GLY A 1 100 ? 8.534 8.118 -9.468 1.00 83.50 100 GLY A O 1
ATOM 743 N N . PRO A 1 101 ? 9.375 8.078 -7.380 1.00 85.12 101 PRO A N 1
ATOM 744 C CA . PRO A 1 101 ? 10.765 7.938 -7.803 1.00 85.12 101 PRO A CA 1
ATOM 745 C C . PRO A 1 101 ? 11.042 6.656 -8.582 1.00 85.12 101 PRO A C 1
ATOM 747 O O . PRO A 1 101 ? 11.709 6.732 -9.609 1.00 85.12 101 PRO A O 1
ATOM 750 N N . LEU A 1 102 ? 10.480 5.513 -8.166 1.00 84.94 102 LEU A N 1
ATOM 751 C CA . LEU A 1 102 ? 10.649 4.257 -8.899 1.00 84.94 102 LEU A CA 1
ATOM 752 C C . LEU A 1 102 ? 10.087 4.378 -10.330 1.00 84.94 102 LEU A C 1
ATOM 754 O O . LEU A 1 102 ? 10.743 3.965 -11.282 1.00 84.94 102 LEU A O 1
ATOM 758 N N . LEU A 1 103 ? 8.937 5.052 -10.486 1.00 81.31 103 LEU A N 1
ATOM 759 C CA . LEU A 1 103 ? 8.320 5.402 -11.777 1.00 81.31 103 LEU A CA 1
ATOM 760 C C . LEU A 1 103 ? 9.147 6.354 -12.634 1.00 81.31 103 LEU A C 1
ATOM 762 O O . LEU A 1 103 ? 9.016 6.345 -13.858 1.00 81.31 103 LEU A O 1
ATOM 766 N N . GLY A 1 104 ? 9.987 7.167 -12.003 1.00 80.75 104 GLY A N 1
ATOM 767 C CA . GLY A 1 104 ? 10.894 8.085 -12.676 1.00 80.75 104 GLY A CA 1
ATOM 768 C C . GLY A 1 104 ? 12.260 7.488 -13.021 1.00 80.75 104 GLY A C 1
ATOM 769 O O . GLY A 1 104 ? 13.010 8.133 -13.762 1.00 80.75 104 GLY A O 1
ATOM 770 N N . SER A 1 105 ? 12.603 6.304 -12.501 1.00 83.56 105 SER A N 1
ATOM 771 C CA . SER A 1 105 ? 13.915 5.686 -12.708 1.00 83.56 105 SER A CA 1
ATOM 772 C C . SER A 1 105 ? 14.146 5.342 -14.178 1.00 83.56 105 SER A C 1
ATOM 774 O O . SER A 1 105 ? 13.297 4.769 -14.856 1.00 83.56 105 SER A O 1
ATOM 776 N N . ARG A 1 106 ? 15.336 5.688 -14.681 1.00 79.06 106 ARG A N 1
ATOM 777 C CA . ARG A 1 106 ? 15.723 5.500 -16.095 1.00 79.06 106 ARG A CA 1
ATOM 778 C C . ARG A 1 106 ? 16.707 4.354 -16.317 1.00 79.06 106 ARG A C 1
ATOM 780 O O . ARG A 1 106 ? 17.141 4.127 -17.441 1.00 79.06 106 ARG A O 1
ATOM 787 N N . ASN A 1 107 ? 17.123 3.675 -15.253 1.00 81.88 107 ASN A N 1
ATOM 788 C CA . ASN A 1 107 ? 18.027 2.533 -15.314 1.00 81.88 107 ASN A CA 1
ATOM 789 C C . ASN A 1 107 ? 17.762 1.570 -14.147 1.00 81.88 107 ASN A C 1
ATOM 791 O O . ASN A 1 107 ? 17.152 1.950 -13.147 1.00 81.88 107 ASN A O 1
ATOM 795 N N . ALA A 1 108 ? 18.225 0.327 -14.310 1.00 82.50 108 ALA A N 1
ATOM 796 C CA . ALA A 1 108 ? 18.050 -0.756 -13.344 1.00 82.50 108 ALA A CA 1
ATOM 797 C C . ALA A 1 108 ? 18.622 -0.420 -11.958 1.00 82.50 108 ALA A C 1
ATOM 799 O O . ALA A 1 108 ? 17.946 -0.623 -10.955 1.00 82.50 108 ALA A O 1
ATOM 800 N N . GLY A 1 109 ? 19.820 0.172 -11.909 1.00 85.25 109 GLY A N 1
ATOM 801 C CA . GLY A 1 109 ? 20.521 0.460 -10.656 1.00 85.25 109 GLY A CA 1
ATOM 802 C C . GLY A 1 109 ? 19.795 1.462 -9.758 1.00 85.25 109 GLY A C 1
ATOM 803 O O . GLY A 1 109 ? 19.699 1.241 -8.555 1.00 85.25 109 GLY A O 1
ATOM 804 N N . ASP A 1 110 ? 19.230 2.530 -10.327 1.00 87.06 110 ASP A N 1
ATOM 805 C CA . ASP A 1 110 ? 18.463 3.516 -9.550 1.00 87.06 110 ASP A CA 1
ATOM 806 C C . ASP A 1 110 ? 17.189 2.898 -8.954 1.00 87.06 110 ASP A C 1
ATOM 808 O O . ASP A 1 110 ? 16.811 3.203 -7.824 1.00 87.06 110 ASP A O 1
ATOM 812 N N . ALA A 1 111 ? 16.519 2.018 -9.703 1.00 87.62 111 ALA A N 1
ATOM 813 C CA . ALA A 1 111 ? 15.327 1.336 -9.211 1.00 87.62 111 ALA A CA 1
ATOM 814 C C . ALA A 1 111 ? 15.660 0.298 -8.130 1.00 87.62 111 ALA A C 1
ATOM 816 O O . ALA A 1 111 ? 14.966 0.215 -7.119 1.00 87.62 111 ALA A O 1
ATOM 817 N N . GLU A 1 112 ? 16.742 -0.458 -8.319 1.00 89.44 112 GLU A N 1
ATOM 818 C CA . GLU A 1 112 ? 17.232 -1.428 -7.340 1.00 89.44 112 GLU A CA 1
ATOM 819 C C . GLU A 1 112 ? 17.634 -0.738 -6.030 1.00 89.44 112 GLU A C 1
ATOM 821 O O . GLU A 1 112 ? 17.244 -1.189 -4.956 1.00 89.44 112 GLU A O 1
ATOM 826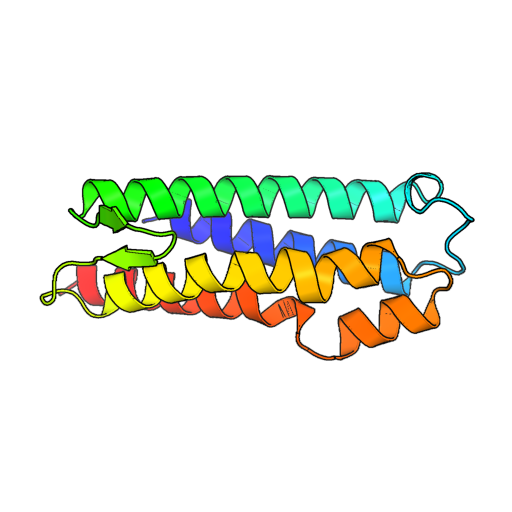 N N . ALA A 1 113 ? 18.288 0.427 -6.098 1.00 89.81 113 ALA A N 1
ATOM 827 C CA . ALA A 1 113 ? 18.622 1.215 -4.913 1.00 89.81 113 ALA A CA 1
ATOM 828 C C . ALA A 1 113 ? 17.381 1.651 -4.109 1.00 89.81 113 ALA A C 1
ATOM 830 O O . ALA A 1 113 ? 17.430 1.705 -2.879 1.00 89.81 113 ALA A O 1
ATOM 831 N N . ILE A 1 114 ? 16.258 1.943 -4.777 1.00 88.19 114 ILE A N 1
ATOM 832 C CA . ILE A 1 114 ? 14.987 2.257 -4.105 1.00 88.19 114 ILE A CA 1
ATOM 833 C C . ILE A 1 114 ? 14.435 1.013 -3.405 1.00 88.19 114 ILE A C 1
ATOM 835 O O . ILE A 1 114 ? 14.045 1.100 -2.239 1.00 88.19 114 ILE A O 1
ATOM 839 N N . VAL A 1 115 ? 14.434 -0.137 -4.082 1.00 87.62 115 VAL A N 1
ATOM 840 C CA . VAL A 1 115 ? 13.992 -1.415 -3.502 1.00 87.62 115 VAL A CA 1
ATOM 841 C C . VAL A 1 115 ? 14.835 -1.774 -2.271 1.00 87.62 115 VAL A C 1
ATOM 843 O O . VAL A 1 115 ? 14.287 -2.116 -1.222 1.00 87.62 115 VAL A O 1
ATOM 846 N N . ASP A 1 116 ? 16.153 -1.616 -2.353 1.00 89.00 116 ASP A N 1
ATOM 847 C CA . ASP A 1 116 ? 17.087 -1.998 -1.290 1.00 89.00 116 ASP A CA 1
ATOM 848 C C . ASP A 1 116 ? 17.199 -0.961 -0.158 1.00 89.00 116 ASP A C 1
ATOM 850 O O . ASP A 1 116 ? 17.749 -1.254 0.905 1.00 89.00 116 ASP A O 1
ATOM 854 N N . SER A 1 117 ? 16.626 0.236 -0.325 1.00 86.38 117 SER A N 1
ATOM 855 C CA . SER A 1 117 ? 16.576 1.265 0.727 1.00 86.38 117 SER A CA 1
ATOM 856 C C . SER A 1 117 ? 15.767 0.846 1.964 1.00 86.38 117 SER A C 1
ATOM 858 O O . SER A 1 117 ? 15.849 1.493 3.009 1.00 86.38 117 SER A O 1
ATOM 860 N N . GLY A 1 118 ? 14.948 -0.206 1.851 1.00 75.44 118 GLY A N 1
ATOM 861 C CA . GLY A 1 118 ? 14.051 -0.681 2.906 1.00 75.44 118 GLY A CA 1
ATOM 862 C C . GLY A 1 118 ? 12.749 0.118 3.041 1.00 75.44 118 GLY A C 1
ATOM 863 O O . GLY A 1 118 ? 11.812 -0.361 3.679 1.00 75.44 118 GLY A O 1
ATOM 864 N N . ALA A 1 119 ? 12.632 1.283 2.390 1.00 77.94 119 ALA A N 1
ATOM 865 C CA . ALA A 1 119 ? 11.387 2.058 2.338 1.00 77.94 119 ALA A CA 1
ATOM 866 C C . ALA A 1 119 ? 10.251 1.295 1.628 1.00 77.94 119 ALA A C 1
ATOM 868 O O . ALA A 1 119 ? 9.075 1.517 1.909 1.00 77.94 119 ALA A O 1
ATOM 869 N N . TRP A 1 120 ? 10.611 0.351 0.754 1.00 82.06 120 TRP A N 1
ATOM 870 C CA . TRP A 1 120 ? 9.685 -0.426 -0.065 1.00 82.06 120 TRP A CA 1
ATOM 871 C C . TRP A 1 120 ? 8.743 -1.343 0.735 1.00 82.06 120 TRP A C 1
ATOM 873 O O . TRP A 1 120 ? 7.571 -1.474 0.391 1.00 82.06 120 TRP A O 1
ATOM 883 N N . CYS A 1 121 ? 9.227 -1.946 1.828 1.00 82.38 121 CYS A N 1
ATOM 884 C CA . CYS A 1 121 ? 8.456 -2.914 2.626 1.00 82.38 121 CYS A CA 1
ATOM 885 C C . CYS A 1 121 ? 7.781 -2.297 3.861 1.00 82.38 121 CYS A C 1
ATOM 887 O O . CYS A 1 121 ? 6.986 -2.955 4.532 1.00 82.38 121 CYS A O 1
ATOM 889 N N . ALA A 1 122 ? 8.097 -1.043 4.193 1.00 85.31 122 ALA A N 1
ATOM 890 C CA . ALA A 1 122 ? 7.576 -0.389 5.390 1.00 85.31 122 ALA A CA 1
ATOM 891 C C . ALA A 1 122 ? 6.030 -0.348 5.460 1.00 85.31 122 ALA A C 1
ATOM 893 O O . ALA A 1 122 ? 5.495 -0.624 6.538 1.00 85.31 122 ALA A O 1
ATOM 894 N N . PRO A 1 123 ? 5.286 -0.088 4.362 1.00 84.38 123 PRO A N 1
ATOM 895 C CA . PRO A 1 123 ? 3.825 -0.020 4.417 1.00 84.38 123 PRO A CA 1
ATOM 896 C C . PRO A 1 123 ? 3.167 -1.371 4.710 1.00 84.38 123 PRO A C 1
ATOM 898 O O . PRO A 1 123 ? 2.275 -1.446 5.553 1.00 84.38 123 PRO A O 1
ATOM 901 N N . SER A 1 124 ? 3.605 -2.453 4.054 1.00 86.56 124 SER A N 1
ATOM 902 C CA . SER A 1 124 ? 3.025 -3.785 4.275 1.00 86.56 124 SER A CA 1
ATOM 903 C C . SER A 1 124 ? 3.326 -4.301 5.681 1.00 86.56 124 SER A C 1
ATOM 905 O O . SER A 1 124 ? 2.434 -4.849 6.327 1.00 86.56 124 SER A O 1
ATOM 907 N N . ALA A 1 125 ? 4.532 -4.050 6.201 1.00 89.19 125 ALA A N 1
ATOM 908 C CA . ALA A 1 125 ? 4.894 -4.394 7.573 1.00 89.19 125 ALA A CA 1
ATOM 909 C C . ALA A 1 125 ? 4.063 -3.618 8.611 1.00 89.19 125 ALA A C 1
ATOM 911 O O . ALA A 1 125 ? 3.559 -4.213 9.567 1.00 89.19 125 ALA A O 1
ATOM 912 N N . ALA A 1 126 ? 3.880 -2.307 8.416 1.00 90.50 126 ALA A N 1
ATOM 913 C CA . ALA A 1 126 ? 3.057 -1.480 9.299 1.00 90.50 126 ALA A CA 1
ATOM 914 C C . ALA A 1 126 ? 1.592 -1.946 9.309 1.00 90.50 126 ALA A C 1
ATOM 916 O O . ALA A 1 126 ? 0.983 -2.070 10.373 1.00 90.50 126 ALA A O 1
ATOM 917 N N . LEU A 1 127 ? 1.042 -2.253 8.130 1.00 90.25 127 LEU A N 1
ATOM 918 C CA . LEU A 1 127 ? -0.318 -2.762 7.987 1.00 90.25 127 LEU A CA 1
ATOM 919 C C . LEU A 1 127 ? -0.491 -4.135 8.641 1.00 90.25 127 LEU A C 1
ATOM 921 O O . LEU A 1 127 ? -1.426 -4.314 9.417 1.00 90.25 127 LEU A O 1
ATOM 925 N N . ALA A 1 128 ? 0.414 -5.081 8.383 1.00 90.50 128 ALA A N 1
ATOM 926 C CA . ALA A 1 128 ? 0.363 -6.412 8.984 1.00 90.50 128 ALA A CA 1
ATOM 927 C C . ALA A 1 128 ?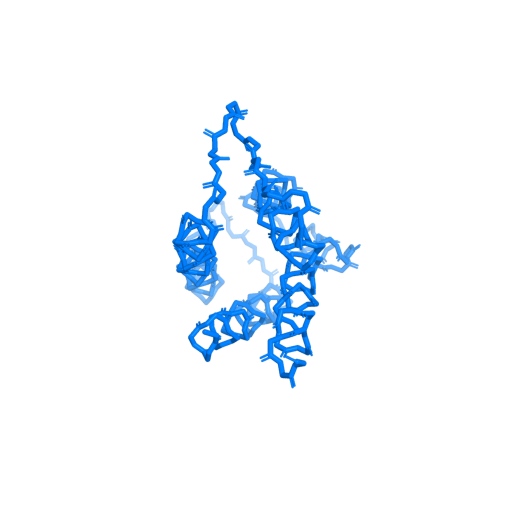 0.414 -6.339 10.519 1.00 90.50 128 ALA A C 1
ATOM 929 O O . ALA A 1 128 ? -0.437 -6.922 11.192 1.00 90.50 128 ALA A O 1
ATOM 930 N N . GLY A 1 129 ? 1.336 -5.543 11.074 1.00 91.38 129 GLY A N 1
ATOM 931 C CA . GLY A 1 129 ? 1.437 -5.339 12.520 1.00 91.38 129 GLY A CA 1
ATOM 932 C C . GLY A 1 129 ? 0.163 -4.744 13.128 1.00 91.38 129 GLY A C 1
ATOM 933 O O . GLY A 1 129 ? -0.298 -5.205 14.171 1.00 91.38 129 GLY A O 1
ATOM 934 N N . ALA A 1 130 ? -0.455 -3.764 12.463 1.00 91.50 130 ALA A N 1
ATOM 935 C CA . ALA A 1 130 ? -1.716 -3.186 12.922 1.00 91.50 130 ALA A CA 1
ATOM 936 C C . ALA A 1 130 ? -2.887 -4.185 12.865 1.00 91.50 130 ALA A C 1
ATOM 938 O O . ALA A 1 130 ? -3.722 -4.216 13.772 1.00 91.50 130 ALA A O 1
ATOM 939 N N . VAL A 1 131 ? -2.947 -5.027 11.829 1.00 90.62 131 VAL A N 1
ATOM 940 C CA . VAL A 1 131 ? -3.952 -6.095 11.723 1.00 90.62 131 VAL A CA 1
ATOM 941 C C . VAL A 1 131 ? -3.769 -7.136 12.824 1.00 90.62 131 VAL A C 1
ATOM 943 O O . VAL A 1 131 ? -4.760 -7.570 13.411 1.00 90.62 131 VAL A O 1
ATOM 946 N N . ASP A 1 132 ? -2.536 -7.515 13.150 1.00 91.19 132 ASP A N 1
ATOM 947 C CA . ASP A 1 132 ? -2.276 -8.494 14.207 1.00 91.19 132 ASP A CA 1
ATOM 948 C C . ASP A 1 132 ? -2.640 -7.969 15.600 1.00 91.19 132 ASP A C 1
ATOM 950 O O . ASP A 1 132 ? -3.217 -8.719 16.395 1.00 91.19 132 ASP A O 1
ATOM 954 N N . LEU A 1 133 ? -2.412 -6.678 15.872 1.00 88.88 133 LEU A N 1
ATOM 955 C CA . LEU A 1 133 ? -2.896 -6.022 17.094 1.00 88.88 133 LEU A CA 1
ATOM 956 C C . LEU A 1 133 ? -4.424 -6.088 17.207 1.00 88.88 133 LEU A C 1
ATOM 958 O O . LEU A 1 133 ? -4.957 -6.359 18.278 1.00 88.88 133 LEU A O 1
ATOM 962 N N . LEU A 1 134 ? -5.140 -5.886 16.099 1.00 86.44 134 LEU A N 1
ATOM 963 C CA . LEU A 1 134 ? -6.602 -5.975 16.077 1.00 86.44 13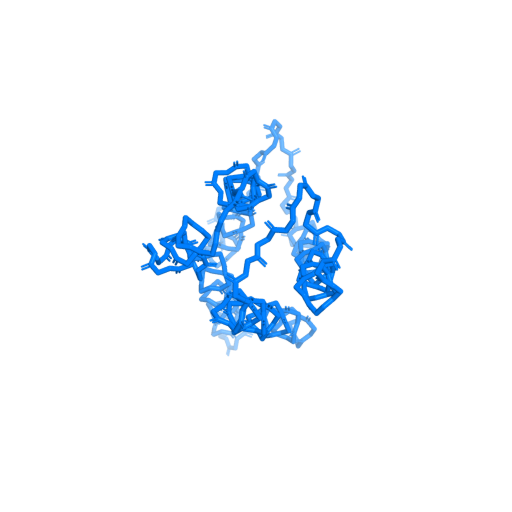4 LEU A CA 1
ATOM 964 C C . LEU A 1 134 ? -7.114 -7.400 16.298 1.00 86.44 134 LEU A C 1
ATOM 966 O O . LEU A 1 134 ? -8.165 -7.583 16.908 1.00 86.44 134 LEU A O 1
ATOM 970 N N . VAL A 1 135 ? -6.404 -8.410 15.790 1.00 85.00 135 VAL A N 1
ATOM 971 C CA . VAL A 1 135 ? -6.782 -9.811 16.020 1.00 85.00 135 VAL A CA 1
ATOM 972 C C . VAL A 1 135 ? -6.571 -10.192 17.481 1.00 85.00 135 VAL A C 1
ATOM 974 O O . VAL A 1 135 ? -7.457 -10.799 18.067 1.00 85.00 135 VAL A O 1
ATOM 977 N N . THR A 1 136 ? -5.437 -9.809 18.069 1.00 83.25 136 THR A N 1
ATOM 978 C CA . THR A 1 136 ? -5.116 -10.156 19.463 1.00 83.25 136 THR A CA 1
ATOM 979 C C . THR A 1 136 ? -5.996 -9.434 20.486 1.00 83.25 136 THR A C 1
ATOM 981 O O . THR A 1 136 ? -6.316 -10.024 21.512 1.00 83.25 136 THR A O 1
ATOM 984 N N . ASP A 1 137 ? -6.432 -8.202 20.208 1.00 73.56 137 ASP A N 1
ATOM 985 C CA . ASP A 1 137 ? -7.359 -7.453 21.075 1.00 73.56 137 ASP A CA 1
ATOM 986 C C . ASP A 1 137 ? -8.810 -7.969 20.979 1.00 73.56 137 ASP A C 1
ATOM 988 O O . ASP A 1 137 ? -9.538 -7.981 21.966 1.00 73.56 137 ASP A O 1
ATOM 992 N N . GLY A 1 138 ? -9.232 -8.456 19.805 1.00 58.72 138 GLY A N 1
ATOM 993 C CA . GLY A 1 138 ? -10.584 -8.989 19.580 1.00 58.72 138 GLY A CA 1
ATOM 994 C C . GLY A 1 138 ? -10.844 -10.398 20.134 1.00 58.72 138 GLY A C 1
ATOM 995 O O . GLY A 1 138 ? -11.982 -10.863 20.084 1.00 58.72 138 GLY A O 1
ATOM 996 N N . GLU A 1 139 ? -9.813 -11.083 20.631 1.00 52.16 139 GLU A N 1
ATOM 997 C CA . GLU A 1 139 ? -9.920 -12.374 21.331 1.00 52.16 139 GLU A CA 1
ATOM 998 C C . GLU A 1 139 ? -10.037 -12.219 22.865 1.00 52.16 139 GLU A C 1
ATOM 1000 O O . GLU A 1 139 ? -10.145 -13.229 23.568 1.00 52.16 139 GLU A O 1
ATOM 1005 N N . GLY A 1 140 ? -10.013 -10.978 23.377 1.00 40.72 140 GLY A N 1
ATOM 1006 C CA . GLY A 1 140 ? -10.090 -10.622 24.803 1.00 40.72 140 GLY A CA 1
ATOM 1007 C C . GLY A 1 140 ? -11.493 -10.386 25.356 1.00 40.72 140 GLY A C 1
ATOM 1008 O O . GLY A 1 140 ? -12.389 -9.949 24.600 1.00 40.72 140 GLY A O 1
#

Sequence (140 aa):
MAGLRDATADLAASLDDLAEAVRSASSFGELWAAEAPVADRLLRMQADLFGASRLIERYLKDSGATLTGGVWQVPDSSPPLAALAAAWESVIPFQFETLGPLLGSRNAGDAEAIVDSGAWCAPSAALAGAVDLLVTDGEG

Radius of gyration: 16.46 Å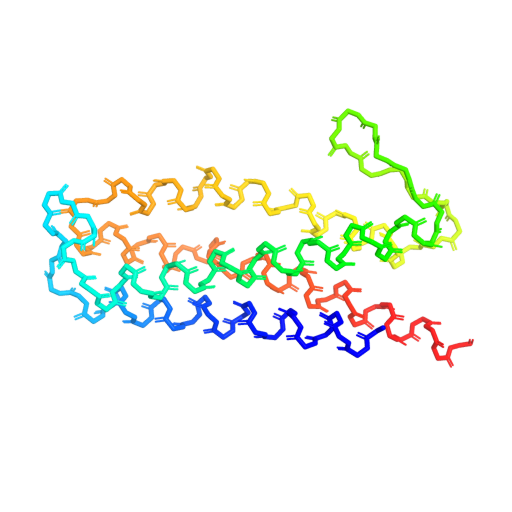; chains: 1; bounding box: 38×29×47 Å

pLDDT: mean 85.47, std 9.04, range [40.72, 93.88]

Foldseek 3Di:
DVVLLVLLVQLLVLLVQLLVLLLPDQWQAVANVVSVSNVVSVVSNVVSLVVNLVVLVVVQVVQVWDADPNAIDHPPVDPLNVLSRVLSSLVVCCVVVQVVQCRVDGTSVSNNCSSVVPSSCSSSVSSNVSVVSVVVVVVD

Secondary structure (DSSP, 8-state):
-HHHHHHHHHHHHHHHHHHHHHHH-S---SSGGGSHHHHHHHHHHHHHHHHHHHHHHHHHHHTT-EEETTEEE--TT-HHHHHHHHHHHTHHHIIIIIIHHHHH--SHHHHHHHHHTSTTTHHHHHHHHHHHHHHHHTT-